Protein AF-A0A2J0LJH2-F1 (afdb_monomer_lite)

Sequence (69 aa):
MTAKSKWGVNMQKEVLSLRRKYNLSREDIASRLRISFRTVYRWERGESHPQSRLMLKEFEKLKQELEKG

Radius of gyration: 11.0 Å; chains: 1; bounding box: 26×24×27 Å

pLDDT: mean 91.27, std 10.98, range [46.84, 97.88]

Structure (mmCIF, N/CA/C/O backbone):
data_AF-A0A2J0LJH2-F1
#
_entry.id   AF-A0A2J0LJH2-F1
#
loop_
_atom_site.group_PDB
_atom_site.id
_atom_site.type_symbol
_atom_site.label_atom_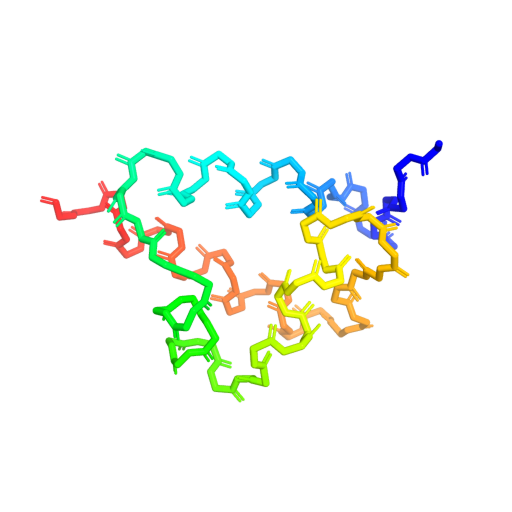id
_atom_site.label_alt_id
_atom_site.label_comp_id
_atom_site.label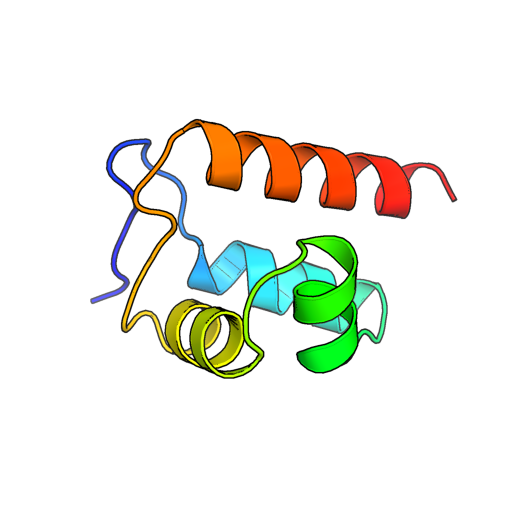_asym_id
_atom_site.label_entity_id
_atom_site.label_seq_id
_atom_site.pdbx_PDB_ins_code
_atom_site.Cartn_x
_atom_site.Cartn_y
_atom_site.Cartn_z
_atom_site.occupancy
_atom_site.B_iso_or_equiv
_atom_site.auth_seq_id
_atom_site.auth_comp_id
_atom_site.auth_asym_id
_atom_site.auth_atom_id
_atom_site.pdbx_PDB_model_num
ATOM 1 N N . MET A 1 1 ? 10.911 -17.819 -8.848 1.00 46.84 1 MET A N 1
ATOM 2 C CA . MET A 1 1 ? 11.938 -16.953 -8.227 1.00 46.84 1 MET A CA 1
ATOM 3 C C . MET A 1 1 ? 11.265 -15.652 -7.822 1.00 46.84 1 MET A C 1
ATOM 5 O O . MET A 1 1 ? 10.766 -14.966 -8.700 1.00 46.84 1 MET A O 1
ATOM 9 N N . THR A 1 2 ? 11.149 -15.346 -6.529 1.00 55.12 2 THR A N 1
ATOM 10 C CA . THR A 1 2 ? 10.507 -14.097 -6.085 1.00 55.12 2 THR A CA 1
ATOM 11 C C . THR A 1 2 ? 11.472 -12.934 -6.281 1.00 55.12 2 THR A C 1
ATOM 13 O O . THR A 1 2 ? 12.593 -12.996 -5.775 1.00 55.12 2 THR A O 1
ATOM 16 N N . ALA A 1 3 ? 11.058 -11.889 -7.000 1.00 57.28 3 ALA A N 1
ATOM 17 C CA . ALA A 1 3 ? 11.868 -10.691 -7.176 1.00 57.28 3 ALA A CA 1
ATOM 18 C C . ALA A 1 3 ? 12.066 -10.000 -5.813 1.00 57.28 3 ALA A C 1
ATOM 20 O O . ALA A 1 3 ? 11.182 -9.308 -5.304 1.00 57.28 3 ALA A O 1
ATOM 21 N N . LYS A 1 4 ? 13.215 -10.248 -5.176 1.00 61.88 4 LYS A N 1
ATOM 22 C CA . LYS A 1 4 ? 13.639 -9.513 -3.981 1.00 61.88 4 LYS A CA 1
ATOM 23 C C . LYS A 1 4 ? 13.975 -8.088 -4.406 1.00 61.88 4 LYS A C 1
ATOM 25 O O . LYS A 1 4 ? 14.615 -7.888 -5.436 1.00 61.88 4 LYS A O 1
ATOM 30 N N . SER A 1 5 ? 13.556 -7.099 -3.621 1.00 69.75 5 SER A N 1
ATOM 31 C CA . SER A 1 5 ? 13.991 -5.725 -3.863 1.00 69.75 5 SER A CA 1
ATOM 32 C C . SER A 1 5 ? 15.506 -5.604 -3.654 1.00 69.75 5 SER A C 1
ATOM 34 O O . SER A 1 5 ? 16.113 -6.416 -2.948 1.00 69.75 5 SER A O 1
ATOM 36 N N . LYS A 1 6 ? 16.107 -4.531 -4.189 1.00 73.62 6 LYS A N 1
ATOM 37 C CA . LYS A 1 6 ? 17.505 -4.129 -3.920 1.00 73.62 6 LYS A CA 1
ATOM 38 C C . LYS A 1 6 ? 17.857 -4.102 -2.419 1.00 73.62 6 LYS A C 1
ATOM 40 O O . LYS A 1 6 ? 19.025 -4.175 -2.063 1.00 73.62 6 LYS A O 1
ATOM 45 N N . TRP A 1 7 ? 16.856 -4.016 -1.545 1.00 80.56 7 TRP A N 1
ATOM 46 C CA . TRP A 1 7 ? 16.987 -3.880 -0.094 1.00 80.56 7 TRP A CA 1
ATOM 47 C C . TRP A 1 7 ? 16.687 -5.181 0.667 1.00 80.56 7 TRP A C 1
ATOM 49 O O . TRP A 1 7 ? 16.447 -5.148 1.867 1.00 80.56 7 TRP A O 1
ATOM 59 N N . GLY A 1 8 ? 16.645 -6.327 -0.022 1.00 83.50 8 GLY A N 1
ATOM 60 C CA . GLY A 1 8 ? 16.419 -7.640 0.595 1.00 83.50 8 GLY A CA 1
ATOM 61 C C . GLY A 1 8 ? 14.966 -7.925 0.992 1.00 83.50 8 GLY A C 1
ATOM 62 O O . GLY A 1 8 ? 14.673 -9.009 1.494 1.00 83.50 8 GLY A O 1
ATOM 63 N N . VAL A 1 9 ? 14.041 -6.999 0.726 1.00 87.12 9 VAL A N 1
ATOM 64 C CA . VAL A 1 9 ? 12.619 -7.147 1.063 1.00 87.12 9 VAL A CA 1
ATOM 65 C C . VAL A 1 9 ? 11.907 -7.994 0.012 1.00 87.12 9 VAL A C 1
ATOM 67 O O . VAL A 1 9 ? 12.010 -7.742 -1.193 1.00 87.12 9 VAL A O 1
ATOM 70 N N . ASN A 1 10 ? 11.144 -8.988 0.468 1.00 92.50 10 ASN A N 1
ATOM 71 C CA . ASN A 1 10 ? 10.260 -9.777 -0.383 1.00 92.50 10 ASN A CA 1
ATOM 72 C C . ASN A 1 10 ? 8.886 -9.098 -0.473 1.00 92.50 10 ASN A C 1
ATOM 74 O O . ASN A 1 10 ? 7.991 -9.382 0.323 1.00 92.50 10 ASN A O 1
ATOM 78 N N . MET A 1 11 ? 8.727 -8.207 -1.455 1.00 93.06 11 MET A N 1
ATOM 79 C CA . MET A 1 11 ? 7.508 -7.406 -1.583 1.00 93.06 11 MET A CA 1
ATOM 80 C C . MET A 1 11 ? 6.252 -8.262 -1.771 1.00 93.06 11 MET A C 1
ATOM 82 O O . MET A 1 11 ? 5.219 -7.974 -1.179 1.00 93.06 11 MET A O 1
ATOM 86 N N . GLN A 1 12 ? 6.344 -9.337 -2.555 1.00 95.06 12 GLN A N 1
ATOM 87 C CA . GLN A 1 12 ? 5.230 -10.257 -2.770 1.00 95.06 12 GLN A CA 1
ATOM 88 C C . GLN A 1 12 ? 4.696 -10.801 -1.443 1.00 95.06 12 GLN A C 1
ATOM 90 O O . GLN A 1 12 ? 3.495 -10.733 -1.180 1.00 95.06 12 GLN A O 1
ATOM 95 N N . LYS A 1 13 ? 5.593 -11.329 -0.602 1.00 95.56 13 LYS A N 1
ATOM 96 C CA . LYS A 1 13 ? 5.218 -11.906 0.691 1.00 95.56 13 LYS A CA 1
ATOM 97 C C . LYS A 1 13 ? 4.616 -10.848 1.614 1.00 95.56 13 LYS A C 1
ATOM 99 O O . LYS A 1 13 ? 3.593 -11.120 2.233 1.00 95.56 13 LYS A O 1
ATOM 104 N N . GLU A 1 14 ? 5.230 -9.669 1.684 1.00 95.38 14 GLU A N 1
ATOM 105 C CA . GLU A 1 14 ? 4.786 -8.581 2.561 1.00 95.38 14 GLU A CA 1
ATOM 106 C C . GLU A 1 14 ? 3.412 -8.022 2.164 1.00 95.38 14 GLU A C 1
ATOM 108 O O . GLU A 1 14 ? 2.553 -7.834 3.020 1.00 95.38 14 GLU A O 1
ATOM 113 N N . VAL A 1 15 ? 3.160 -7.787 0.873 1.00 96.06 15 VAL A N 1
ATOM 114 C CA . VAL A 1 15 ? 1.860 -7.265 0.414 1.00 96.06 15 VAL A CA 1
ATOM 115 C C . VAL A 1 15 ? 0.755 -8.292 0.651 1.00 96.06 15 VAL A C 1
ATOM 117 O O . VAL A 1 15 ? -0.308 -7.946 1.166 1.00 96.06 15 VAL A O 1
ATOM 120 N N . LEU A 1 16 ? 1.003 -9.565 0.321 1.00 96.81 16 LEU A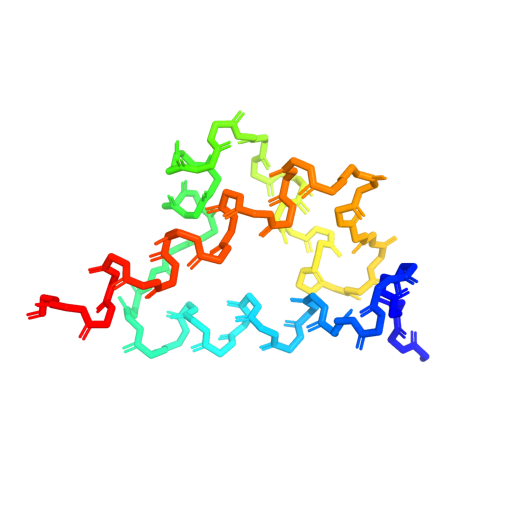 N 1
ATOM 121 C CA . LEU A 1 16 ? 0.021 -10.634 0.512 1.00 96.81 16 LEU A CA 1
ATOM 122 C C . LEU A 1 16 ? -0.304 -10.868 1.991 1.00 96.81 16 LEU A C 1
ATOM 124 O O . LEU A 1 16 ? -1.472 -11.075 2.327 1.00 96.81 16 LEU A O 1
ATOM 128 N N . SER A 1 17 ? 0.702 -10.847 2.871 1.00 96.38 17 SER A N 1
ATOM 129 C CA . SER A 1 17 ? 0.484 -11.032 4.308 1.00 96.38 17 SER A CA 1
ATOM 130 C C . SER A 1 17 ? -0.316 -9.874 4.896 1.00 96.38 17 SER A C 1
ATOM 132 O O . SER A 1 17 ? -1.301 -10.117 5.593 1.00 96.38 17 SER A O 1
ATOM 134 N N . LEU A 1 18 ? 0.038 -8.634 4.548 1.00 96.19 18 LEU A N 1
ATOM 135 C CA . LEU A 1 18 ? -0.664 -7.437 5.001 1.00 96.19 18 LEU A CA 1
ATOM 136 C C . LEU A 1 18 ? -2.127 -7.446 4.545 1.00 96.19 18 LEU A C 1
ATOM 138 O O . LEU A 1 18 ? -3.030 -7.274 5.362 1.00 96.19 18 LEU A O 1
ATOM 142 N N . ARG A 1 19 ? -2.376 -7.737 3.262 1.00 96.69 19 ARG A N 1
ATOM 143 C CA . ARG A 1 19 ? -3.735 -7.843 2.716 1.00 96.69 19 ARG A CA 1
ATOM 144 C C . ARG A 1 19 ? -4.602 -8.838 3.467 1.00 96.69 19 ARG A C 1
ATOM 146 O O . ARG A 1 19 ? -5.728 -8.511 3.819 1.00 96.69 19 ARG A O 1
ATOM 153 N N . ARG A 1 20 ? -4.094 -10.055 3.676 1.00 97.06 20 ARG A N 1
ATOM 154 C CA . ARG A 1 20 ? -4.851 -11.127 4.336 1.00 97.06 20 ARG A CA 1
ATOM 155 C C . ARG A 1 20 ? -5.105 -10.809 5.804 1.00 97.06 20 ARG A C 1
ATOM 157 O O . ARG A 1 20 ? -6.208 -11.043 6.276 1.00 97.06 20 ARG A O 1
ATOM 164 N N . LYS A 1 21 ? -4.108 -10.254 6.500 1.00 97.31 21 LYS A N 1
ATOM 165 C CA . LYS A 1 21 ? -4.212 -9.898 7.921 1.00 97.31 21 LYS A CA 1
ATOM 166 C C . LYS A 1 21 ? -5.279 -8.830 8.173 1.00 97.31 21 LYS A C 1
ATOM 168 O O . LYS A 1 21 ? -6.009 -8.936 9.148 1.00 97.31 21 LYS A O 1
ATOM 173 N N . TYR A 1 22 ? -5.379 -7.837 7.291 1.00 96.62 22 TYR A N 1
ATOM 174 C CA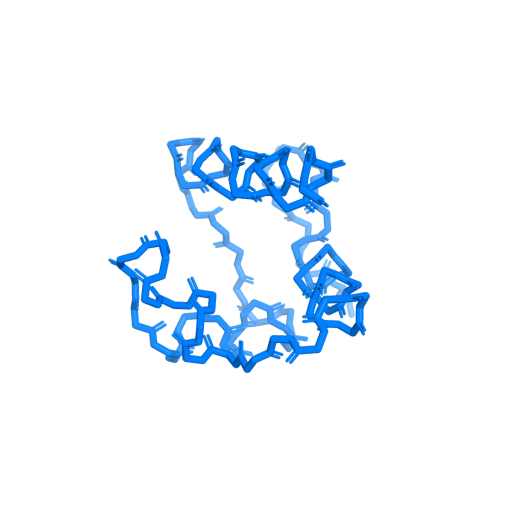 . TYR A 1 22 ? -6.270 -6.682 7.458 1.00 96.62 22 TYR A CA 1
ATOM 175 C C . TYR A 1 22 ? -7.484 -6.689 6.519 1.00 96.62 22 TYR A C 1
ATOM 177 O O . TYR A 1 22 ? -8.153 -5.671 6.376 1.00 96.62 22 TYR A O 1
ATOM 185 N N . ASN A 1 23 ? -7.750 -7.818 5.853 1.00 97.12 23 ASN A N 1
ATOM 186 C CA . ASN A 1 23 ? -8.820 -7.989 4.864 1.00 97.12 23 ASN A CA 1
ATOM 187 C C . ASN A 1 23 ? -8.887 -6.868 3.802 1.00 97.12 23 ASN A C 1
ATOM 189 O O . ASN A 1 23 ? -9.963 -6.455 3.374 1.00 97.12 23 ASN A O 1
ATOM 193 N N . LEU A 1 24 ? -7.725 -6.362 3.382 1.00 97.06 24 LEU A N 1
ATOM 194 C CA . LEU A 1 24 ? -7.629 -5.275 2.408 1.00 97.06 24 LEU A CA 1
ATOM 195 C C . LEU A 1 24 ? -7.759 -5.815 0.984 1.00 97.06 24 LEU A C 1
ATOM 197 O O . LEU A 1 24 ? -7.271 -6.909 0.667 1.00 97.06 24 LEU A O 1
ATOM 201 N N . SER A 1 25 ? -8.350 -5.020 0.098 1.00 97.69 25 SER A N 1
ATOM 202 C CA . SER A 1 25 ? -8.269 -5.194 -1.352 1.00 97.69 25 SER A CA 1
ATOM 203 C C . SER A 1 25 ? -6.919 -4.697 -1.904 1.00 97.69 25 SER A C 1
ATOM 205 O O . SER A 1 25 ? -6.089 -4.125 -1.192 1.00 97.69 25 SER A O 1
ATOM 207 N N . ARG A 1 26 ? -6.656 -4.941 -3.193 1.00 97.38 26 ARG A N 1
ATOM 208 C CA . ARG A 1 26 ? -5.471 -4.379 -3.878 1.00 97.38 26 ARG A CA 1
ATOM 209 C C . ARG A 1 26 ? -5.649 -2.874 -4.041 1.00 97.38 26 ARG A C 1
ATOM 211 O O . ARG A 1 26 ? -4.683 -2.130 -3.923 1.00 97.38 26 ARG A O 1
ATOM 218 N N . GLU A 1 27 ? -6.878 -2.460 -4.323 1.00 97.88 27 GLU A N 1
ATOM 219 C CA . GLU A 1 27 ? -7.340 -1.091 -4.480 1.00 97.88 27 GLU A CA 1
ATOM 220 C C . GLU A 1 27 ? -7.143 -0.294 -3.192 1.00 97.88 27 GLU A C 1
ATOM 222 O O . GLU A 1 27 ? -6.687 0.845 -3.263 1.00 97.88 27 GLU A O 1
ATOM 227 N N . ASP A 1 28 ? -7.373 -0.899 -2.024 1.00 97.75 28 ASP A N 1
ATOM 228 C CA . ASP A 1 28 ? -7.109 -0.256 -0.732 1.00 97.75 28 ASP A CA 1
ATOM 229 C C . ASP A 1 28 ? -5.623 0.067 -0.568 1.00 97.75 28 ASP A C 1
ATOM 231 O O . ASP A 1 28 ? -5.257 1.199 -0.251 1.00 97.75 28 ASP A O 1
ATOM 235 N N . ILE A 1 29 ? -4.744 -0.906 -0.834 1.00 97.38 29 ILE A N 1
ATOM 236 C CA . ILE A 1 29 ? -3.291 -0.687 -0.771 1.00 97.38 29 ILE A CA 1
ATOM 237 C C . ILE A 1 29 ? -2.858 0.348 -1.809 1.00 97.38 29 ILE A C 1
ATOM 239 O O . ILE A 1 29 ? -2.086 1.253 -1.495 1.00 97.38 29 ILE A O 1
ATOM 243 N N . ALA A 1 30 ? -3.357 0.233 -3.039 1.00 97.69 30 ALA A N 1
ATOM 244 C CA . ALA A 1 30 ? -3.032 1.143 -4.128 1.00 97.69 30 ALA A CA 1
ATOM 245 C C . ALA A 1 30 ? -3.421 2.589 -3.787 1.00 97.69 30 ALA A C 1
ATOM 247 O O . ALA A 1 30 ? -2.603 3.495 -3.936 1.00 97.69 30 ALA A O 1
ATOM 248 N N . SER A 1 31 ? -4.629 2.784 -3.256 1.00 97.62 31 SER A N 1
ATOM 249 C CA . SER A 1 31 ? -5.153 4.094 -2.859 1.00 97.62 31 SER A CA 1
ATOM 250 C C . SER A 1 31 ? -4.344 4.695 -1.714 1.00 97.62 31 SER A C 1
ATOM 252 O O . SER A 1 31 ? -3.931 5.851 -1.796 1.00 97.62 31 SER A O 1
ATOM 254 N N . ARG A 1 32 ? -4.034 3.901 -0.680 1.00 96.25 32 ARG A N 1
ATOM 255 C CA . ARG A 1 32 ? -3.231 4.359 0.466 1.00 96.25 32 ARG A CA 1
ATOM 256 C C . ARG A 1 32 ? -1.804 4.738 0.068 1.00 96.25 32 ARG A C 1
ATOM 258 O O . ARG A 1 32 ? -1.274 5.723 0.568 1.00 96.25 32 ARG A O 1
ATOM 265 N N . LEU A 1 33 ? -1.206 4.005 -0.871 1.00 96.31 33 LEU A N 1
ATOM 266 C CA . LEU A 1 33 ? 0.142 4.279 -1.385 1.00 96.31 33 LEU A CA 1
ATOM 267 C C . LEU A 1 33 ? 0.168 5.259 -2.566 1.00 96.31 33 LEU A C 1
ATOM 269 O O . LEU A 1 33 ? 1.251 5.575 -3.056 1.00 96.31 33 LEU A O 1
ATOM 273 N N . ARG A 1 34 ? -0.995 5.733 -3.034 1.00 97.00 34 ARG A N 1
ATOM 274 C CA . ARG A 1 34 ? -1.150 6.615 -4.206 1.00 97.00 34 ARG A CA 1
ATOM 275 C C . ARG A 1 34 ? -0.468 6.069 -5.468 1.00 97.00 34 ARG A C 1
ATOM 277 O O . ARG A 1 34 ? 0.165 6.803 -6.224 1.00 97.00 34 ARG A O 1
ATOM 284 N N . ILE A 1 35 ? -0.599 4.766 -5.697 1.00 96.38 35 ILE A N 1
ATOM 285 C CA . ILE A 1 35 ? -0.084 4.065 -6.880 1.00 96.38 35 ILE A CA 1
ATOM 286 C C . ILE A 1 35 ? -1.220 3.383 -7.635 1.00 96.38 35 ILE A C 1
ATOM 288 O O . ILE A 1 35 ? -2.322 3.217 -7.125 1.00 96.38 35 ILE A O 1
ATOM 292 N N . SER A 1 36 ? -0.951 2.945 -8.864 1.00 97.62 36 SER A N 1
ATOM 293 C CA . SER A 1 36 ? -1.945 2.184 -9.622 1.00 97.62 36 SER A CA 1
ATOM 294 C C . SER A 1 36 ? -2.207 0.808 -8.995 1.00 97.62 36 SER A C 1
ATOM 296 O O . SER A 1 36 ? -1.279 0.135 -8.535 1.00 97.62 36 SER A O 1
ATOM 298 N N . PHE A 1 37 ? -3.450 0.328 -9.092 1.00 96.56 37 PHE A N 1
ATOM 299 C CA . PHE A 1 37 ? -3.816 -1.060 -8.783 1.00 96.56 37 PHE A CA 1
ATOM 300 C C . PHE A 1 37 ? -2.894 -2.073 -9.483 1.00 96.56 37 PHE A C 1
ATOM 302 O O . PHE A 1 37 ? -2.445 -3.050 -8.879 1.00 96.56 37 PHE A O 1
ATOM 309 N N . ARG A 1 38 ? -2.552 -1.813 -10.755 1.00 97.50 38 ARG A N 1
ATOM 310 C CA . ARG A 1 38 ? -1.686 -2.682 -11.567 1.00 97.50 38 ARG A CA 1
ATOM 311 C C . ARG A 1 38 ? -0.294 -2.842 -10.953 1.00 97.50 38 ARG A C 1
ATOM 313 O O . ARG A 1 38 ? 0.311 -3.903 -11.095 1.00 97.50 38 ARG A O 1
ATOM 320 N N . THR A 1 39 ? 0.204 -1.821 -10.257 1.00 96.56 39 THR A N 1
ATOM 321 C CA . THR A 1 39 ? 1.473 -1.886 -9.526 1.00 96.56 39 THR A CA 1
ATOM 322 C C . THR A 1 39 ? 1.389 -2.896 -8.381 1.00 96.56 39 THR A C 1
ATOM 324 O O . THR A 1 39 ? 2.233 -3.785 -8.302 1.00 96.56 39 THR A O 1
ATOM 327 N N . VAL A 1 40 ? 0.341 -2.825 -7.552 1.00 97.19 40 VAL A N 1
ATOM 328 C CA . VAL A 1 40 ? 0.122 -3.765 -6.435 1.00 97.19 40 VAL A CA 1
ATOM 329 C C . VAL A 1 40 ? -0.092 -5.190 -6.950 1.00 97.19 40 VAL A C 1
ATOM 331 O O . VAL A 1 40 ? 0.511 -6.131 -6.439 1.00 97.19 4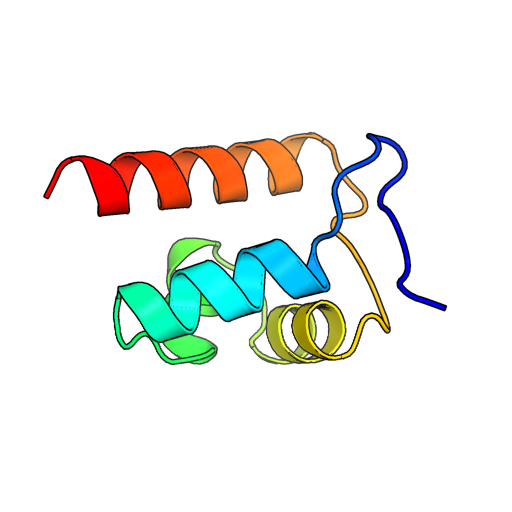0 VAL A O 1
ATOM 334 N N . TYR A 1 41 ? -0.875 -5.352 -8.020 1.00 97.00 41 TYR A N 1
ATOM 335 C CA . TYR A 1 41 ? -1.081 -6.643 -8.683 1.00 97.00 41 TYR A CA 1
ATOM 336 C C . TYR A 1 41 ? 0.243 -7.307 -9.099 1.00 97.00 41 TYR A C 1
ATOM 338 O O . TYR A 1 41 ? 0.459 -8.492 -8.840 1.00 97.00 41 TYR A O 1
ATOM 346 N N . ARG A 1 42 ? 1.159 -6.539 -9.704 1.00 96.12 42 ARG A N 1
ATOM 347 C CA . ARG A 1 42 ? 2.488 -7.032 -10.099 1.00 96.12 42 ARG A CA 1
ATOM 348 C C . ARG A 1 42 ? 3.378 -7.350 -8.899 1.00 96.12 42 ARG A C 1
ATOM 350 O O . ARG A 1 42 ? 4.094 -8.350 -8.943 1.00 96.12 42 ARG A O 1
ATOM 357 N N . TRP A 1 43 ? 3.311 -6.557 -7.826 1.00 95.81 43 TRP A N 1
ATOM 358 C CA . TRP A 1 43 ? 4.026 -6.848 -6.577 1.00 95.81 43 TRP A CA 1
ATOM 359 C C . TRP A 1 43 ? 3.592 -8.186 -5.977 1.00 95.81 43 TRP A C 1
ATOM 361 O O . TRP A 1 43 ? 4.440 -9.016 -5.662 1.00 95.81 43 TRP A O 1
ATOM 371 N N . GLU A 1 44 ? 2.286 -8.447 -5.890 1.00 95.75 44 GLU A N 1
ATOM 372 C CA . GLU A 1 44 ? 1.749 -9.713 -5.368 1.00 95.75 44 GLU A CA 1
ATOM 373 C C . GLU A 1 44 ? 2.078 -10.931 -6.237 1.00 95.75 44 GLU A C 1
ATOM 375 O O . GLU A 1 44 ? 2.149 -12.051 -5.733 1.00 95.75 44 GLU A O 1
ATOM 380 N N . ARG A 1 45 ? 2.290 -10.740 -7.541 1.00 95.00 45 ARG A N 1
ATOM 381 C CA . ARG A 1 45 ? 2.748 -11.803 -8.449 1.00 95.00 45 ARG A CA 1
ATOM 382 C C . ARG A 1 45 ? 4.269 -11.972 -8.463 1.00 95.00 45 ARG A C 1
ATOM 384 O O . ARG A 1 45 ? 4.766 -12.906 -9.084 1.00 95.00 45 ARG A O 1
ATOM 391 N N . GLY A 1 46 ? 5.008 -11.095 -7.781 1.00 92.94 46 GLY A N 1
ATOM 392 C CA . GLY A 1 46 ? 6.470 -11.071 -7.814 1.00 92.94 46 GLY A CA 1
ATOM 393 C C . GLY A 1 46 ? 7.047 -10.622 -9.161 1.00 92.94 46 GLY A C 1
ATOM 394 O O . GLY A 1 46 ? 8.230 -10.835 -9.406 1.00 92.94 46 GLY A O 1
ATOM 395 N N . GLU A 1 47 ? 6.228 -10.012 -10.024 1.00 93.25 47 GLU A N 1
ATOM 396 C CA . GLU A 1 47 ? 6.620 -9.503 -11.349 1.00 93.25 47 GLU A CA 1
ATOM 397 C C . GLU A 1 47 ? 7.346 -8.159 -11.261 1.00 93.25 47 GLU A C 1
ATOM 399 O O . GLU A 1 47 ? 8.089 -7.780 -12.163 1.00 93.25 47 GLU A O 1
ATOM 404 N N . SER A 1 48 ? 7.124 -7.413 -10.180 1.00 92.06 48 SER A N 1
ATOM 405 C CA . SER A 1 48 ? 7.865 -6.194 -9.885 1.00 92.06 48 SER A CA 1
ATOM 406 C C . SER A 1 48 ? 8.004 -5.988 -8.381 1.00 92.06 48 SER A C 1
ATOM 408 O O . SER A 1 48 ? 7.376 -6.662 -7.567 1.00 92.06 48 SER A O 1
ATOM 410 N N . HIS A 1 49 ? 8.837 -5.028 -8.008 1.00 89.69 49 HIS A N 1
ATOM 411 C CA . HIS A 1 49 ? 9.014 -4.562 -6.637 1.00 89.69 49 HIS A CA 1
ATOM 412 C C . HIS A 1 49 ? 9.137 -3.031 -6.639 1.00 89.69 49 HIS A C 1
ATOM 414 O O . HIS A 1 49 ? 9.372 -2.443 -7.706 1.00 89.69 49 HIS A O 1
ATOM 420 N N . PRO A 1 50 ? 9.004 -2.361 -5.478 1.00 91.38 50 PRO A N 1
ATOM 421 C CA . PRO A 1 50 ? 9.329 -0.950 -5.350 1.00 91.38 50 PRO A CA 1
ATOM 422 C C . PRO A 1 50 ? 10.728 -0.678 -5.909 1.00 91.38 50 PRO A C 1
ATOM 424 O O . PRO A 1 50 ? 11.702 -1.329 -5.523 1.00 91.38 50 PRO A O 1
ATOM 427 N N . GLN A 1 51 ? 10.812 0.253 -6.859 1.00 88.25 51 GLN A N 1
ATOM 428 C CA . GLN A 1 51 ? 12.078 0.648 -7.488 1.00 88.25 51 GLN A CA 1
ATOM 429 C C . GLN A 1 51 ? 12.778 1.761 -6.699 1.00 88.25 51 GLN A C 1
ATOM 431 O O . GLN A 1 51 ? 13.990 1.928 -6.795 1.00 88.25 51 GLN A O 1
ATOM 436 N N . SER A 1 52 ? 12.029 2.504 -5.877 1.00 90.88 52 SER A N 1
ATOM 437 C CA . SER A 1 52 ? 12.555 3.583 -5.047 1.00 90.88 52 SER A CA 1
ATOM 438 C C . SER A 1 52 ? 12.517 3.216 -3.565 1.00 90.88 52 SER A C 1
ATOM 440 O O . SER A 1 52 ? 11.590 2.567 -3.076 1.00 90.88 52 SER A O 1
ATOM 442 N N . ARG A 1 53 ? 13.526 3.687 -2.822 1.00 90.31 53 ARG A N 1
ATOM 443 C CA . ARG A 1 53 ? 13.551 3.583 -1.355 1.00 90.31 53 ARG A CA 1
ATOM 444 C C . ARG A 1 53 ? 12.399 4.362 -0.716 1.00 90.31 53 ARG A C 1
ATOM 446 O O . ARG A 1 53 ? 11.914 3.959 0.332 1.00 90.31 53 ARG A O 1
ATOM 453 N N . LEU A 1 54 ? 11.951 5.446 -1.355 1.00 94.00 54 LEU A N 1
ATOM 454 C CA . LEU A 1 54 ? 10.778 6.200 -0.916 1.00 94.00 54 LEU A CA 1
ATOM 455 C C . LEU A 1 54 ? 9.532 5.311 -0.898 1.00 94.00 54 LEU A C 1
ATOM 457 O O . LEU A 1 54 ? 8.854 5.253 0.117 1.00 94.00 54 LEU A O 1
ATOM 461 N N . MET A 1 55 ? 9.277 4.550 -1.967 1.00 94.50 55 MET A N 1
ATOM 462 C CA . MET A 1 55 ? 8.096 3.686 -2.007 1.00 94.50 55 MET A CA 1
ATOM 463 C C . MET A 1 55 ? 8.143 2.542 -1.003 1.00 94.50 55 MET A C 1
ATOM 465 O O . MET A 1 55 ? 7.110 2.169 -0.455 1.00 94.50 55 MET A O 1
ATOM 469 N N . LEU A 1 56 ? 9.337 2.017 -0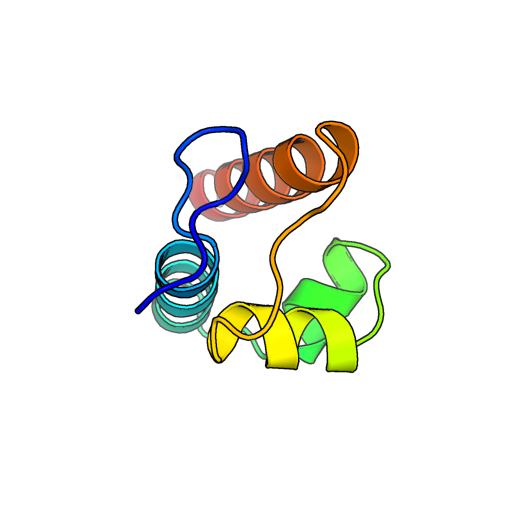.725 1.00 94.00 56 LEU A N 1
ATOM 470 C CA . LEU A 1 56 ? 9.508 1.041 0.345 1.00 94.00 56 LEU A CA 1
ATOM 471 C C . LEU A 1 56 ? 9.156 1.646 1.715 1.00 94.00 56 LEU A C 1
ATOM 473 O O . LEU A 1 56 ? 8.402 1.038 2.466 1.00 94.00 56 LEU A O 1
ATOM 477 N N . LYS A 1 57 ? 9.619 2.871 1.998 1.00 95.25 57 LYS A N 1
ATOM 478 C CA . LYS A 1 57 ? 9.285 3.585 3.239 1.00 95.25 57 LYS A CA 1
ATOM 479 C C . LYS A 1 57 ? 7.790 3.869 3.377 1.00 95.25 57 LYS A C 1
ATOM 481 O O . LYS A 1 57 ? 7.254 3.721 4.465 1.00 95.25 57 LYS A O 1
ATOM 486 N N . GLU A 1 58 ? 7.112 4.279 2.306 1.00 96.50 58 GLU A N 1
ATOM 487 C CA . GLU A 1 58 ? 5.658 4.505 2.353 1.00 96.50 58 GLU A CA 1
ATOM 488 C C . GLU A 1 58 ? 4.891 3.205 2.633 1.00 96.50 58 GLU A C 1
ATOM 490 O O . GLU A 1 58 ? 3.945 3.200 3.417 1.00 96.50 58 GLU A O 1
ATOM 495 N N . PHE A 1 59 ? 5.338 2.076 2.073 1.00 96.00 59 PHE A N 1
ATOM 496 C CA . PHE A 1 59 ? 4.771 0.771 2.414 1.00 96.00 59 PHE A CA 1
ATOM 497 C C . PHE A 1 59 ? 5.019 0.385 3.881 1.00 96.00 59 PHE A C 1
ATOM 499 O O . PHE A 1 59 ? 4.109 -0.098 4.554 1.00 96.00 59 PHE A O 1
ATOM 506 N N . GLU A 1 60 ? 6.226 0.621 4.399 1.00 95.44 60 GLU A N 1
ATOM 507 C CA . GLU A 1 60 ? 6.555 0.382 5.811 1.00 95.44 60 GLU A CA 1
ATOM 508 C C . GLU A 1 60 ? 5.697 1.238 6.754 1.00 95.44 60 GLU A C 1
ATOM 510 O O . GLU A 1 60 ? 5.191 0.722 7.749 1.00 95.44 60 GLU A O 1
ATOM 515 N N . LYS A 1 61 ? 5.473 2.516 6.424 1.00 96.75 61 LYS A N 1
ATOM 516 C CA . LYS A 1 61 ? 4.572 3.398 7.184 1.00 96.75 61 LYS A CA 1
ATOM 517 C C . LYS A 1 61 ? 3.144 2.867 7.200 1.00 96.75 61 LYS A C 1
ATOM 519 O O . LYS A 1 61 ? 2.575 2.722 8.275 1.00 96.75 61 LYS A O 1
ATOM 524 N N . LEU A 1 62 ? 2.604 2.497 6.036 1.00 96.06 62 LEU A N 1
ATOM 525 C CA . LEU A 1 62 ? 1.269 1.904 5.936 1.00 96.06 62 LEU A CA 1
ATOM 526 C C . LEU A 1 62 ? 1.136 0.659 6.830 1.00 96.06 62 LEU A C 1
ATOM 528 O O . LEU A 1 62 ? 0.127 0.477 7.509 1.00 96.06 62 LEU A O 1
ATOM 532 N N . LYS A 1 63 ? 2.159 -0.201 6.851 1.00 95.50 63 LYS A N 1
ATOM 533 C CA . LYS A 1 63 ? 2.180 -1.383 7.720 1.00 95.50 63 LYS A CA 1
ATOM 534 C C . LYS A 1 63 ? 2.133 -0.997 9.202 1.00 95.50 63 LYS A C 1
ATOM 536 O O . LYS A 1 63 ? 1.327 -1.557 9.937 1.00 95.50 63 LYS A O 1
ATOM 541 N N . GLN A 1 64 ? 2.932 -0.017 9.622 1.00 95.50 64 GLN A N 1
ATOM 542 C CA . GLN A 1 64 ? 2.928 0.480 11.002 1.00 95.50 64 GLN A CA 1
ATOM 543 C C . GLN A 1 64 ? 1.596 1.128 11.396 1.00 95.50 64 GLN A C 1
ATOM 545 O O . GLN A 1 64 ? 1.162 0.977 12.533 1.00 95.50 64 GLN A O 1
ATOM 550 N N . GLU A 1 65 ? 0.949 1.855 10.485 1.00 95.62 65 GLU A N 1
ATOM 551 C CA . GLU A 1 65 ? -0.370 2.455 10.718 1.00 95.62 65 GLU A CA 1
ATOM 552 C C . GLU A 1 65 ? -1.436 1.385 10.965 1.00 95.62 65 GLU A C 1
ATOM 554 O O . GLU A 1 65 ? -2.218 1.502 11.903 1.00 95.62 65 GLU A O 1
ATOM 559 N N . LEU A 1 66 ? -1.429 0.312 10.170 1.00 93.94 66 LEU A N 1
ATOM 560 C CA . LEU A 1 66 ? -2.346 -0.819 10.329 1.00 93.94 66 LEU A CA 1
ATOM 561 C C . LEU A 1 66 ? -2.068 -1.654 11.588 1.00 93.94 66 LEU A C 1
ATOM 563 O O . LEU A 1 66 ? -2.967 -2.311 12.093 1.00 93.94 66 LEU A O 1
ATOM 567 N N . GLU A 1 67 ? -0.834 -1.682 12.087 1.00 91.69 67 GLU A N 1
ATOM 568 C CA . GLU A 1 67 ? -0.472 -2.407 13.316 1.00 91.69 67 GLU A CA 1
ATOM 569 C C . GLU A 1 67 ? -0.817 -1.648 14.602 1.00 91.69 67 GLU A C 1
ATOM 571 O O . GLU A 1 67 ? -0.856 -2.261 15.667 1.00 91.69 67 GLU A O 1
ATOM 576 N N . LYS A 1 68 ? -1.053 -0.336 14.514 1.00 85.00 68 LYS A N 1
ATOM 577 C CA . LYS A 1 68 ? -1.382 0.524 15.660 1.00 85.00 68 LYS A CA 1
ATOM 578 C C . LYS A 1 68 ? -2.885 0.679 15.916 1.00 85.00 68 LYS A C 1
ATOM 580 O O . LYS A 1 68 ? -3.235 1.201 16.972 1.00 85.00 68 LYS A O 1
ATOM 585 N N . GLY A 1 69 ? -3.733 0.298 14.960 1.00 64.00 69 GLY A N 1
ATOM 586 C CA . GLY A 1 69 ? -5.198 0.301 15.079 1.00 64.00 69 GLY A CA 1
ATOM 587 C C . GLY A 1 69 ? -5.735 -1.082 15.400 1.00 64.00 69 GLY A C 1
ATOM 588 O O . GLY A 1 69 ? -6.729 -1.138 16.151 1.00 64.00 69 GLY A O 1
#

Foldseek 3Di:
DQQQAPVRDRQLVLLVVLCVVQVDDLVRVCVQLVHDSVVSVCSVVSVDDDNDPVSVVSSVVVSVVSVVD

Secondary structure (DSSP, 8-state):
-----TTS--HHHHHHHHHHHTT--HHHHHHHTTS-HHHHHHHHTTS----SHHHHHHHHHHHHHHHH-